Protein AF-A0A150JF09-F1 (afdb_monomer_lite)

Radius of gyration: 16.1 Å; chains: 1; bounding box: 27×47×38 Å

Structure (mmCIF, N/CA/C/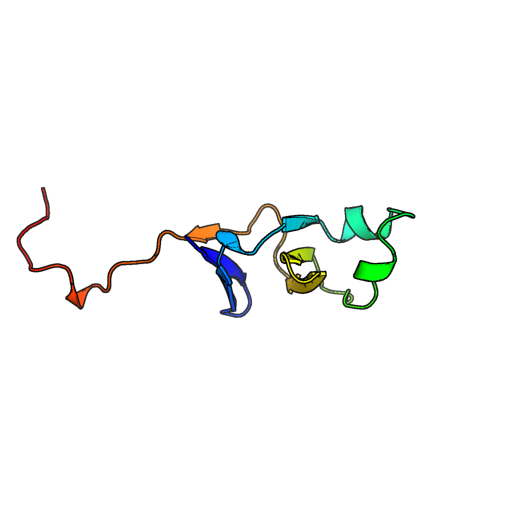O backbone):
data_AF-A0A150JF09-F1
#
_entry.id   AF-A0A150JF09-F1
#
loop_
_atom_site.group_PDB
_atom_site.id
_atom_site.type_symbol
_atom_site.label_atom_id
_atom_site.label_alt_id
_atom_site.label_comp_id
_atom_site.label_asym_id
_atom_site.label_entity_id
_atom_site.label_seq_id
_atom_site.pdbx_PDB_ins_code
_atom_site.Cartn_x
_atom_site.Cartn_y
_atom_site.Cartn_z
_atom_site.occupancy
_atom_site.B_iso_or_equiv
_atom_site.auth_seq_id
_atom_site.auth_comp_id
_atom_site.auth_asym_id
_atom_site.auth_atom_id
_atom_site.pdbx_PDB_model_num
ATOM 1 N N . MET A 1 1 ? -10.254 7.605 11.397 1.00 85.75 1 MET A N 1
ATOM 2 C CA . MET A 1 1 ? -8.871 7.796 10.901 1.00 85.75 1 MET A CA 1
ATOM 3 C C . MET A 1 1 ? -8.797 7.241 9.493 1.00 85.75 1 MET A C 1
ATOM 5 O O . MET A 1 1 ? -9.416 6.214 9.224 1.00 85.75 1 MET A O 1
ATOM 9 N N . PHE A 1 2 ? -8.089 7.921 8.605 1.00 89.44 2 PHE A N 1
ATOM 10 C CA . PHE A 1 2 ? -8.010 7.575 7.191 1.00 89.44 2 PHE A CA 1
ATOM 11 C C . PHE A 1 2 ? -6.562 7.544 6.724 1.00 89.44 2 PHE A C 1
ATOM 13 O O . PHE A 1 2 ? -5.722 8.225 7.300 1.00 89.44 2 PHE A O 1
ATOM 20 N N . LEU A 1 3 ? -6.274 6.784 5.681 1.00 91.62 3 LEU A N 1
ATOM 21 C CA . LEU A 1 3 ? -4.988 6.752 5.009 1.00 91.62 3 LEU A CA 1
ATOM 22 C C . LEU A 1 3 ? -5.114 7.511 3.692 1.00 91.62 3 LEU A C 1
ATOM 24 O O . LEU A 1 3 ? -5.955 7.172 2.863 1.00 91.62 3 LEU A O 1
ATOM 28 N N . HIS A 1 4 ? -4.297 8.543 3.499 1.00 90.50 4 HIS A N 1
ATOM 29 C CA . HIS A 1 4 ? -4.162 9.185 2.197 1.00 90.50 4 HIS A CA 1
ATOM 30 C C . HIS A 1 4 ? -3.110 8.433 1.385 1.00 90.50 4 HIS A C 1
ATOM 32 O O . HIS A 1 4 ? -1.938 8.410 1.773 1.00 90.50 4 HIS A O 1
ATOM 38 N N . ILE A 1 5 ? -3.534 7.850 0.265 1.00 90.56 5 ILE A N 1
ATOM 39 C CA . ILE A 1 5 ? -2.692 6.988 -0.572 1.00 90.56 5 ILE A CA 1
ATOM 40 C C . ILE A 1 5 ? -2.246 7.659 -1.875 1.00 90.56 5 ILE A C 1
ATOM 42 O O . ILE A 1 5 ? -1.742 7.002 -2.776 1.00 90.56 5 ILE A O 1
ATOM 46 N N . GLY A 1 6 ? -2.369 8.983 -1.976 1.00 86.19 6 GLY A N 1
ATOM 47 C CA . GLY A 1 6 ? -2.094 9.710 -3.215 1.00 86.19 6 GLY A CA 1
ATOM 48 C C . GLY A 1 6 ? -3.291 9.683 -4.161 1.00 86.19 6 GLY A C 1
ATOM 49 O O . GLY A 1 6 ? -4.361 9.223 -3.794 1.00 86.19 6 GLY A O 1
ATOM 50 N N . ASN A 1 7 ? -3.147 10.271 -5.352 1.00 78.31 7 ASN A N 1
ATOM 51 C CA . ASN A 1 7 ? -4.221 10.383 -6.354 1.00 78.31 7 ASN A CA 1
ATOM 52 C C . ASN A 1 7 ? -5.561 10.974 -5.842 1.00 78.31 7 ASN A C 1
ATOM 54 O O . ASN A 1 7 ? -6.603 10.776 -6.451 1.00 78.31 7 ASN A O 1
ATOM 58 N N . ARG A 1 8 ? -5.540 11.727 -4.728 1.00 81.25 8 ARG A N 1
ATOM 59 C CA . ARG A 1 8 ? -6.742 12.197 -4.002 1.00 81.25 8 ARG A CA 1
ATOM 60 C C . ARG A 1 8 ? -7.615 11.064 -3.439 1.00 81.25 8 ARG A C 1
ATOM 62 O O . ARG A 1 8 ? -8.753 11.314 -3.052 1.00 81.25 8 ARG A O 1
ATOM 69 N N . GLU A 1 9 ? -7.072 9.858 -3.332 1.00 84.75 9 GLU A N 1
ATOM 70 C CA . GLU A 1 9 ? -7.734 8.699 -2.749 1.00 84.75 9 GLU A CA 1
ATOM 71 C C . GLU A 1 9 ? -7.453 8.595 -1.251 1.00 84.75 9 GLU A C 1
ATOM 73 O O . GLU A 1 9 ? -6.332 8.787 -0.757 1.00 84.75 9 GLU A O 1
ATOM 78 N N . ILE A 1 10 ? -8.523 8.319 -0.512 1.00 88.12 10 ILE A N 1
ATOM 79 C CA . ILE A 1 10 ? -8.534 8.244 0.941 1.00 88.12 10 ILE A CA 1
ATOM 80 C C . ILE A 1 10 ? -9.237 6.948 1.328 1.00 88.12 10 ILE A C 1
ATOM 82 O O . ILE A 1 10 ? -10.394 6.740 0.973 1.00 88.12 10 ILE A O 1
ATOM 86 N N . ILE A 1 11 ? -8.554 6.103 2.097 1.00 89.69 11 ILE A N 1
ATOM 87 C CA . ILE A 1 11 ? -9.071 4.806 2.542 1.00 89.69 11 ILE A CA 1
ATOM 88 C C . ILE A 1 11 ? -9.286 4.841 4.052 1.00 89.69 11 ILE A C 1
ATOM 90 O O . ILE A 1 11 ? -8.495 5.414 4.801 1.00 89.69 11 ILE A O 1
ATOM 94 N N . SER A 1 12 ? -10.369 4.240 4.539 1.00 91.19 12 SER A N 1
ATOM 95 C CA . SER A 1 12 ? -10.590 4.130 5.981 1.00 91.19 12 SER A CA 1
ATOM 96 C C . SER A 1 12 ? -9.626 3.115 6.592 1.00 91.19 12 SER A C 1
ATOM 98 O O . SER A 1 12 ? -9.655 1.945 6.226 1.00 91.19 12 SER A O 1
ATOM 100 N N . LEU A 1 13 ? -8.822 3.530 7.578 1.00 90.88 13 LEU A N 1
ATOM 101 C CA . LEU A 1 13 ? -7.834 2.642 8.212 1.00 90.88 13 LEU A CA 1
ATOM 102 C C . LEU A 1 13 ? -8.465 1.423 8.892 1.00 90.88 13 LEU A C 1
ATOM 104 O O . LEU A 1 13 ? -7.824 0.389 8.986 1.00 90.88 13 LEU A O 1
ATOM 108 N N . LYS A 1 14 ? -9.736 1.515 9.308 1.00 92.44 14 LYS A N 1
ATOM 109 C CA . LYS A 1 14 ? -10.482 0.391 9.902 1.00 92.44 14 LYS A CA 1
ATOM 110 C C . LYS A 1 14 ? -10.750 -0.766 8.931 1.00 92.44 14 LYS A C 1
ATOM 112 O O . LYS A 1 14 ? -11.167 -1.828 9.374 1.00 92.44 14 LYS A O 1
ATOM 117 N N . ASN A 1 15 ? -10.627 -0.524 7.627 1.00 93.06 15 ASN A N 1
ATOM 118 C CA . ASN A 1 15 ? -10.868 -1.534 6.601 1.00 93.06 15 ASN A CA 1
ATOM 119 C C . ASN A 1 15 ? -9.564 -2.146 6.081 1.00 93.06 15 ASN A C 1
ATOM 121 O O . ASN A 1 15 ? -9.637 -3.168 5.419 1.00 93.06 15 ASN A O 1
ATOM 125 N N . ILE A 1 16 ? -8.405 -1.544 6.366 1.00 94.81 16 ILE A N 1
ATOM 126 C CA . ILE A 1 16 ? -7.116 -1.997 5.840 1.00 94.81 16 ILE A CA 1
ATOM 127 C C . ILE A 1 16 ? -6.630 -3.198 6.653 1.00 94.81 16 ILE A C 1
ATOM 129 O O . ILE A 1 16 ? -6.517 -3.112 7.876 1.00 94.81 16 ILE A O 1
ATOM 133 N N . VAL A 1 17 ? -6.309 -4.286 5.961 1.00 94.50 17 VAL A N 1
ATOM 134 C CA . VAL A 1 17 ? -5.678 -5.487 6.525 1.00 94.50 17 VAL A CA 1
ATOM 135 C C . VAL A 1 17 ? -4.162 -5.411 6.381 1.00 94.50 17 VAL A C 1
ATOM 137 O O . VAL A 1 17 ? -3.437 -5.768 7.309 1.00 94.50 17 VAL A O 1
ATOM 140 N N . GLY A 1 18 ? -3.667 -4.897 5.252 1.00 93.31 18 GLY A N 1
ATOM 141 C CA . GLY A 1 18 ? -2.234 -4.824 4.991 1.00 93.31 18 GLY A CA 1
ATOM 142 C C . GLY A 1 18 ? -1.837 -3.699 4.046 1.00 93.31 18 GLY A C 1
ATOM 143 O O . GLY A 1 18 ? -2.603 -3.277 3.182 1.00 93.31 18 GLY A O 1
ATOM 144 N N . ILE A 1 19 ? -0.612 -3.211 4.230 1.00 95.19 19 ILE A N 1
ATOM 145 C CA . ILE A 1 19 ? 0.048 -2.257 3.339 1.00 95.19 19 ILE A CA 1
ATOM 146 C C . ILE A 1 19 ? 1.413 -2.840 3.010 1.00 95.19 19 ILE A C 1
ATOM 148 O O . ILE A 1 19 ? 2.236 -3.054 3.902 1.00 95.19 19 ILE A O 1
ATOM 152 N N . PHE A 1 20 ? 1.671 -3.049 1.729 1.00 94.19 20 PHE A N 1
ATOM 153 C CA . PHE A 1 20 ? 2.873 -3.706 1.248 1.00 94.19 20 PHE A CA 1
ATOM 154 C C . PHE A 1 20 ? 3.646 -2.793 0.309 1.00 94.19 20 PHE A C 1
ATOM 156 O O . PHE A 1 20 ? 3.081 -2.024 -0.469 1.00 94.19 20 PHE A O 1
ATOM 163 N N . ASN A 1 21 ? 4.970 -2.882 0.385 1.00 94.75 21 ASN A N 1
ATOM 164 C CA . ASN A 1 21 ? 5.845 -2.347 -0.644 1.00 94.75 21 ASN A CA 1
ATOM 165 C C . ASN A 1 21 ? 5.767 -3.264 -1.875 1.00 94.75 21 ASN A C 1
ATOM 167 O O . ASN A 1 21 ? 5.969 -4.473 -1.746 1.00 94.75 21 ASN A O 1
ATOM 171 N N . ALA A 1 22 ? 5.501 -2.694 -3.050 1.00 94.12 22 ALA A N 1
ATOM 172 C CA . ALA A 1 22 ? 5.303 -3.478 -4.270 1.00 94.12 22 ALA A CA 1
ATOM 173 C C . ALA A 1 22 ? 6.549 -4.296 -4.654 1.00 94.12 22 ALA A C 1
ATOM 175 O O . ALA A 1 22 ? 6.442 -5.494 -4.905 1.00 94.12 22 ALA A O 1
ATOM 176 N N . ASP A 1 23 ? 7.742 -3.690 -4.583 1.00 93.00 23 ASP A N 1
ATOM 177 C CA . ASP A 1 23 ? 9.015 -4.348 -4.930 1.00 93.00 23 ASP A CA 1
ATOM 178 C C . ASP A 1 23 ? 9.319 -5.561 -4.031 1.00 93.00 23 ASP A C 1
ATOM 180 O O . ASP A 1 23 ? 10.072 -6.464 -4.408 1.00 93.00 23 ASP A O 1
ATOM 184 N N . THR A 1 24 ? 8.756 -5.573 -2.821 1.00 92.81 24 THR A N 1
ATOM 185 C CA . THR A 1 24 ? 8.864 -6.687 -1.876 1.00 92.81 24 THR A CA 1
ATOM 186 C C . THR A 1 24 ? 7.787 -7.738 -2.137 1.00 92.81 24 THR A C 1
ATOM 188 O O . THR A 1 24 ? 8.107 -8.925 -2.151 1.00 92.81 24 THR A O 1
ATOM 191 N N . LEU A 1 25 ? 6.535 -7.326 -2.375 1.00 91.88 25 LEU A N 1
ATOM 192 C CA . LEU A 1 25 ? 5.411 -8.249 -2.567 1.00 91.88 25 LEU A CA 1
ATOM 193 C C . LEU A 1 25 ? 5.582 -9.117 -3.820 1.00 91.88 25 LEU A C 1
ATOM 195 O O . LEU A 1 25 ? 5.335 -10.315 -3.758 1.00 91.88 25 LEU A O 1
ATOM 199 N N . ILE A 1 26 ? 6.105 -8.549 -4.911 1.00 90.94 26 ILE A N 1
ATOM 200 C CA . ILE A 1 26 ? 6.357 -9.261 -6.180 1.00 90.94 26 ILE A CA 1
ATOM 201 C C . ILE A 1 26 ? 7.315 -10.451 -6.006 1.00 90.94 26 ILE A C 1
ATOM 203 O O . ILE A 1 26 ? 7.279 -11.405 -6.775 1.00 90.94 26 ILE A O 1
ATOM 207 N N . LYS A 1 27 ? 8.182 -10.419 -4.989 1.00 91.56 27 LYS A N 1
ATOM 208 C CA . LYS A 1 27 ? 9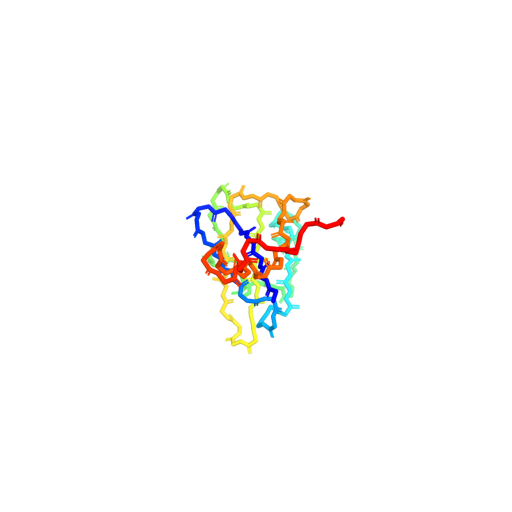.134 -11.505 -4.707 1.00 91.56 27 LYS A CA 1
ATOM 209 C C . LYS A 1 27 ? 8.520 -12.639 -3.884 1.00 91.56 27 LYS A C 1
ATOM 211 O O . LYS A 1 27 ? 9.211 -13.608 -3.586 1.00 91.56 27 LYS A O 1
ATOM 216 N N . SER A 1 28 ? 7.272 -12.500 -3.446 1.00 87.94 28 SER A N 1
ATOM 217 C CA . SER A 1 28 ? 6.608 -13.464 -2.579 1.00 87.94 28 SER A CA 1
ATOM 218 C C . SER A 1 28 ? 5.823 -14.486 -3.395 1.00 87.94 28 SER A C 1
ATOM 220 O O . SER A 1 28 ? 4.844 -14.143 -4.046 1.00 87.94 28 SER A O 1
ATOM 222 N N . GLU A 1 29 ? 6.204 -15.758 -3.286 1.00 86.69 29 GLU A N 1
ATOM 223 C CA . GLU A 1 29 ? 5.527 -16.871 -3.974 1.00 86.69 29 GLU A CA 1
ATOM 224 C C . GLU A 1 29 ? 4.090 -17.112 -3.476 1.00 86.69 29 GLU A C 1
ATOM 226 O O . GLU A 1 29 ? 3.270 -17.669 -4.194 1.00 86.69 29 GLU A O 1
ATOM 231 N N . ILE A 1 30 ? 3.777 -16.684 -2.249 1.00 87.31 30 ILE A N 1
ATOM 232 C CA . ILE A 1 30 ? 2.484 -16.930 -1.589 1.00 87.31 30 ILE A CA 1
ATOM 233 C C . ILE A 1 30 ? 1.453 -15.847 -1.941 1.00 87.31 30 ILE A C 1
ATOM 235 O O . ILE A 1 30 ? 0.256 -16.093 -1.888 1.00 87.31 30 ILE A O 1
ATOM 239 N N . ASN A 1 31 ? 1.905 -14.644 -2.301 1.00 84.62 31 ASN A N 1
ATOM 240 C CA . ASN A 1 31 ? 1.044 -13.471 -2.490 1.00 84.62 31 ASN A CA 1
ATOM 241 C C . ASN A 1 31 ? 0.733 -13.191 -3.969 1.00 84.62 31 ASN A C 1
ATOM 243 O O . ASN A 1 31 ? 0.441 -12.049 -4.324 1.00 84.62 31 ASN A O 1
ATOM 247 N N . GLY A 1 32 ? 0.827 -14.218 -4.821 1.00 82.12 32 GLY A N 1
ATOM 248 C CA . GLY A 1 32 ? 0.648 -14.109 -6.272 1.00 82.12 32 GLY A CA 1
ATOM 249 C C . GLY A 1 32 ? -0.690 -13.488 -6.675 1.00 82.12 32 GLY A C 1
ATOM 250 O O . GLY A 1 32 ? -0.721 -12.647 -7.567 1.00 82.12 32 GLY A O 1
ATOM 251 N N . ASP A 1 33 ? -1.757 -13.820 -5.948 1.00 83.69 33 ASP A N 1
ATOM 252 C CA . ASP A 1 33 ? -3.129 -13.377 -6.233 1.00 83.69 33 ASP A CA 1
ATOM 253 C C . ASP A 1 33 ? -3.315 -11.850 -6.135 1.00 83.69 33 ASP A C 1
ATOM 255 O O . ASP A 1 33 ? -4.242 -11.293 -6.713 1.00 83.69 33 ASP A O 1
ATOM 259 N N . TYR A 1 34 ? -2.412 -11.142 -5.446 1.00 84.00 34 TYR A N 1
ATOM 260 C CA . TYR A 1 34 ? -2.453 -9.679 -5.324 1.00 84.00 34 TYR A CA 1
ATOM 261 C C . TYR A 1 34 ? -1.607 -8.957 -6.381 1.00 84.00 34 TYR A C 1
ATOM 263 O O . TYR A 1 34 ? -1.540 -7.724 -6.384 1.00 84.00 34 TYR A O 1
ATOM 271 N N . LEU A 1 35 ? -0.902 -9.700 -7.243 1.00 84.94 35 LEU A N 1
ATOM 272 C CA . LEU A 1 35 ? 0.034 -9.129 -8.212 1.00 84.94 35 LEU A CA 1
ATOM 273 C C . LEU A 1 35 ? -0.648 -8.682 -9.513 1.00 84.94 35 LEU A C 1
ATOM 275 O O . LEU A 1 35 ? -0.085 -7.838 -10.209 1.00 84.94 35 LEU A O 1
ATOM 279 N N . ASP A 1 36 ? -1.852 -9.174 -9.814 1.00 86.00 36 ASP A N 1
ATOM 280 C CA . ASP A 1 36 ? -2.578 -8.873 -11.060 1.00 86.00 36 ASP A CA 1
ATOM 281 C C . ASP A 1 36 ? -2.904 -7.375 -11.225 1.00 86.00 36 ASP A C 1
ATOM 283 O O . ASP A 1 36 ? -2.946 -6.850 -12.338 1.00 86.00 36 ASP A O 1
ATOM 287 N N . GLU A 1 37 ? -3.066 -6.655 -10.113 1.00 82.31 37 GLU A N 1
ATOM 288 C CA . GLU A 1 37 ? -3.374 -5.217 -10.080 1.00 82.31 37 GLU A CA 1
ATOM 289 C C . GLU A 1 37 ? -2.117 -4.322 -10.148 1.00 82.31 37 GLU A C 1
ATOM 291 O O . GLU A 1 37 ? -2.204 -3.089 -10.246 1.00 82.31 37 GLU A O 1
ATOM 296 N N . ILE A 1 38 ? -0.913 -4.907 -10.096 1.00 87.06 38 ILE A N 1
ATOM 297 C CA . ILE A 1 38 ? 0.346 -4.155 -10.085 1.00 87.06 38 ILE A CA 1
ATOM 298 C C . ILE A 1 38 ? 0.651 -3.602 -11.477 1.00 87.06 38 ILE A C 1
ATOM 300 O O . ILE A 1 38 ? 0.836 -4.323 -12.454 1.00 87.06 38 ILE A O 1
ATOM 304 N N . LYS A 1 39 ? 0.809 -2.280 -11.545 1.00 86.94 39 LYS A N 1
ATOM 305 C CA . LYS A 1 39 ? 1.280 -1.555 -12.727 1.00 86.94 39 LYS A CA 1
ATOM 306 C C . LYS A 1 39 ? 2.760 -1.218 -12.566 1.00 86.94 39 LYS A C 1
ATOM 308 O O . LYS A 1 39 ? 3.286 -1.185 -11.456 1.00 86.94 39 LYS A O 1
ATOM 313 N N . ASN A 1 40 ? 3.428 -0.891 -13.674 1.00 85.75 40 ASN A N 1
ATOM 314 C CA . ASN A 1 40 ? 4.861 -0.557 -13.685 1.00 85.75 40 ASN A CA 1
ATOM 315 C C . ASN A 1 40 ? 5.257 0.592 -12.736 1.00 85.75 40 ASN A C 1
ATOM 317 O O . ASN A 1 40 ? 6.423 0.710 -12.367 1.00 85.75 40 ASN A O 1
ATOM 321 N N . ASP A 1 41 ? 4.319 1.459 -12.357 1.00 91.56 41 ASP A N 1
ATOM 322 C CA . ASP A 1 41 ? 4.542 2.583 -11.449 1.00 91.56 41 ASP A CA 1
ATOM 323 C C . ASP A 1 41 ? 3.968 2.376 -10.039 1.00 91.56 41 ASP A C 1
ATOM 325 O O . ASP A 1 41 ? 4.050 3.285 -9.207 1.00 91.56 41 ASP A O 1
ATOM 329 N N . THR A 1 42 ? 3.435 1.190 -9.739 1.00 93.88 42 THR A N 1
ATOM 330 C CA . THR A 1 42 ? 2.957 0.835 -8.403 1.00 93.88 42 THR A CA 1
ATOM 331 C C . THR A 1 42 ? 4.135 0.758 -7.428 1.00 93.88 42 THR A C 1
ATOM 333 O O . THR A 1 42 ? 5.132 0.077 -7.662 1.00 93.88 42 THR A O 1
ATOM 336 N N . LYS A 1 43 ? 4.024 1.471 -6.305 1.00 95.56 43 LYS A N 1
ATOM 337 C CA . LYS A 1 43 ? 5.019 1.513 -5.220 1.00 95.56 43 LYS A CA 1
ATOM 338 C C . LYS A 1 43 ? 4.486 0.965 -3.904 1.00 95.56 43 LYS A C 1
ATOM 340 O O . LYS A 1 43 ? 5.269 0.465 -3.092 1.00 95.56 43 LYS A O 1
ATOM 345 N N . SER A 1 44 ? 3.175 1.016 -3.696 1.00 95.44 44 SER A N 1
ATOM 346 C CA . SER A 1 44 ? 2.521 0.361 -2.570 1.00 95.44 44 SER A CA 1
ATOM 347 C C . SER A 1 44 ? 1.203 -0.286 -2.964 1.00 95.44 44 SER A C 1
ATOM 349 O O . SER A 1 44 ? 0.550 0.122 -3.925 1.00 95.44 44 SER A O 1
ATOM 351 N N . ILE A 1 45 ? 0.855 -1.323 -2.211 1.00 94.75 45 ILE A N 1
ATOM 352 C CA . ILE A 1 45 ? -0.332 -2.153 -2.391 1.00 94.75 45 ILE A CA 1
ATOM 353 C C . ILE A 1 45 ? -1.052 -2.175 -1.052 1.00 94.75 45 ILE A C 1
ATOM 355 O O . ILE A 1 45 ? -0.436 -2.449 -0.020 1.00 94.75 45 ILE A O 1
ATOM 359 N N . ILE A 1 46 ? -2.330 -1.832 -1.061 1.00 94.56 46 ILE A N 1
ATOM 360 C CA . ILE A 1 46 ? -3.193 -1.784 0.109 1.00 94.56 46 ILE A CA 1
ATOM 361 C C . ILE A 1 46 ? -4.253 -2.861 -0.082 1.00 94.56 46 ILE A C 1
ATOM 363 O O . ILE A 1 46 ? -4.937 -2.858 -1.100 1.00 94.56 46 ILE A O 1
ATOM 367 N N . ILE A 1 47 ? -4.369 -3.760 0.891 1.00 93.31 47 ILE A N 1
ATOM 368 C CA . ILE A 1 47 ? -5.366 -4.834 0.905 1.00 93.31 47 ILE A CA 1
ATOM 369 C C . ILE A 1 47 ? -6.359 -4.531 2.015 1.00 93.31 47 ILE A C 1
ATOM 371 O O . ILE A 1 47 ? -5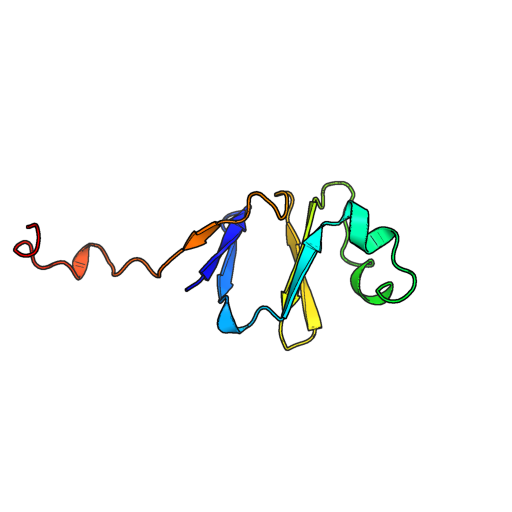.959 -4.219 3.148 1.00 93.31 47 ILE A O 1
ATOM 375 N N . ASP A 1 48 ? -7.644 -4.593 1.694 1.00 93.69 48 ASP A N 1
ATOM 376 C CA . ASP A 1 48 ? -8.718 -4.386 2.653 1.00 93.69 48 ASP A CA 1
ATOM 377 C C . ASP A 1 48 ? -9.322 -5.711 3.164 1.00 93.69 48 ASP A C 1
ATOM 379 O O . ASP A 1 48 ? -8.909 -6.804 2.795 1.00 93.69 48 ASP A O 1
ATOM 383 N N . LYS A 1 49 ? -10.279 -5.622 4.089 1.00 94.44 49 LYS A N 1
ATOM 384 C CA . LYS A 1 49 ? -10.938 -6.782 4.719 1.00 94.44 49 LYS A CA 1
ATOM 385 C C . LYS A 1 49 ? -11.841 -7.607 3.787 1.00 94.44 49 LYS A C 1
ATOM 387 O O . LYS A 1 49 ? -12.427 -8.584 4.248 1.00 94.44 49 LYS A O 1
ATOM 392 N N . HIS A 1 50 ? -12.045 -7.153 2.558 1.00 93.75 50 HIS A N 1
ATOM 393 C CA . HIS A 1 50 ? -12.790 -7.829 1.502 1.00 93.75 50 HIS A CA 1
ATOM 394 C C . HIS A 1 50 ? -11.850 -8.406 0.434 1.00 93.75 50 HIS A C 1
ATOM 396 O O . HIS A 1 50 ? -12.330 -8.809 -0.619 1.00 93.75 50 HIS A O 1
ATOM 402 N N . ASP A 1 51 ? -10.541 -8.439 0.716 1.00 90.31 51 ASP A N 1
ATOM 403 C CA . ASP A 1 51 ? -9.475 -8.818 -0.215 1.00 90.31 51 ASP A CA 1
ATOM 404 C C . ASP A 1 51 ? -9.398 -7.908 -1.457 1.00 90.31 51 ASP A C 1
ATOM 406 O O . ASP A 1 51 ? -8.761 -8.246 -2.453 1.00 90.31 51 ASP A O 1
ATOM 410 N N . GLU A 1 52 ? -9.989 -6.709 -1.385 1.00 91.50 52 GLU A N 1
ATOM 411 C CA . GLU A 1 52 ? -9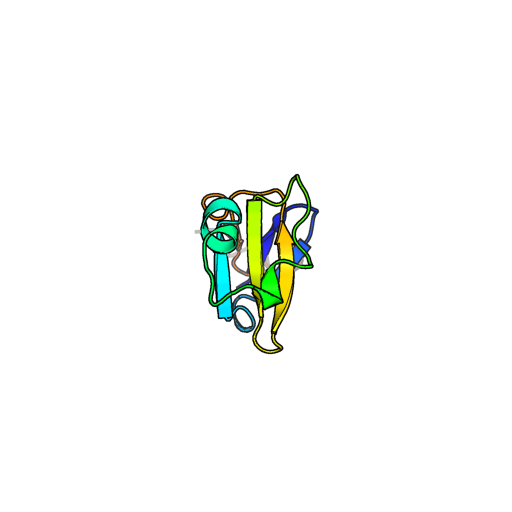.901 -5.717 -2.453 1.00 91.50 52 GLU A CA 1
ATOM 412 C C . GLU A 1 52 ? -8.518 -5.063 -2.444 1.00 91.50 52 GLU A C 1
ATOM 414 O O . GLU A 1 52 ? -8.009 -4.615 -1.405 1.00 91.50 52 GLU A O 1
ATOM 419 N N . VAL A 1 53 ? -7.919 -4.974 -3.630 1.00 92.62 53 VAL A N 1
ATOM 420 C CA . VAL A 1 53 ? -6.573 -4.439 -3.824 1.00 92.62 53 VAL A CA 1
ATOM 421 C C . VAL A 1 53 ? -6.656 -3.006 -4.332 1.00 92.62 53 VAL A C 1
ATOM 423 O O . VAL A 1 53 ? -7.199 -2.721 -5.394 1.00 92.62 53 VAL A O 1
ATOM 426 N N . THR A 1 54 ? -6.055 -2.077 -3.592 1.00 92.75 54 THR A N 1
ATOM 427 C CA . THR A 1 54 ? -5.814 -0.712 -4.066 1.00 92.75 54 THR A CA 1
ATOM 428 C C . THR A 1 54 ? -4.322 -0.473 -4.243 1.00 92.75 54 THR A C 1
ATOM 430 O O . THR A 1 54 ? -3.531 -0.665 -3.318 1.00 92.75 54 THR A O 1
ATOM 433 N N . VAL A 1 55 ? -3.921 -0.007 -5.424 1.00 93.19 55 VAL A N 1
ATOM 434 C CA . VAL A 1 55 ? -2.521 0.296 -5.741 1.00 93.19 55 VAL A CA 1
ATOM 435 C C . VAL A 1 55 ? -2.234 1.789 -5.666 1.00 93.19 55 VAL A C 1
ATOM 437 O O . VAL A 1 55 ? -3.062 2.626 -6.015 1.00 93.19 55 VAL A O 1
ATOM 440 N N . SER A 1 56 ? -1.022 2.142 -5.247 1.00 94.00 56 SER A N 1
ATOM 441 C CA . SER A 1 56 ? -0.572 3.529 -5.193 1.00 94.00 56 SER A CA 1
ATOM 442 C C . SER A 1 56 ? 0.823 3.698 -5.779 1.00 94.00 56 SER A C 1
ATOM 444 O O . SER A 1 56 ? 1.714 2.869 -5.589 1.00 94.00 56 SER A O 1
ATOM 446 N N . LYS A 1 57 ? 1.031 4.836 -6.453 1.00 94.25 57 LYS A N 1
ATOM 447 C CA . LYS A 1 57 ? 2.346 5.297 -6.932 1.00 94.25 57 LYS A CA 1
ATOM 448 C C . LYS A 1 57 ? 3.218 5.869 -5.813 1.00 94.25 57 LYS A C 1
ATOM 450 O O . LYS A 1 57 ? 4.391 6.169 -6.029 1.00 94.25 57 LYS A O 1
ATOM 455 N N . LEU A 1 58 ? 2.651 6.067 -4.624 1.00 94.06 58 LEU A N 1
ATOM 456 C CA . LEU A 1 58 ? 3.393 6.494 -3.450 1.00 94.06 58 LEU A CA 1
ATOM 457 C C . LEU A 1 58 ? 4.040 5.292 -2.774 1.00 94.06 58 LEU A C 1
ATOM 459 O O . LEU A 1 58 ? 3.481 4.198 -2.704 1.00 94.06 58 LEU A O 1
ATOM 463 N N . SER A 1 59 ? 5.234 5.520 -2.247 1.00 94.69 59 SER A N 1
ATOM 464 C CA . SER A 1 59 ? 5.934 4.540 -1.430 1.00 94.69 59 SER A CA 1
ATOM 465 C C . SER A 1 59 ? 5.155 4.270 -0.140 1.00 94.69 59 SER A C 1
ATOM 467 O O . SER A 1 59 ? 4.618 5.206 0.459 1.00 94.69 59 SER A O 1
ATOM 469 N N . SER A 1 60 ? 5.142 3.018 0.330 1.00 94.00 60 SER A N 1
ATOM 470 C CA . SER A 1 60 ? 4.502 2.638 1.600 1.00 94.00 60 SER A CA 1
ATOM 471 C C . SER A 1 60 ? 5.052 3.431 2.794 1.00 94.00 60 SER A C 1
ATOM 473 O O . SER A 1 60 ? 4.311 3.737 3.722 1.00 94.00 60 SER A O 1
ATOM 475 N N . TYR A 1 61 ? 6.316 3.865 2.725 1.00 92.62 61 TYR A N 1
ATOM 476 C CA . TYR A 1 61 ? 6.968 4.726 3.723 1.00 92.62 61 TYR A CA 1
ATOM 477 C C . TYR A 1 61 ? 6.479 6.184 3.716 1.00 92.62 61 TYR A C 1
ATOM 479 O O . TYR A 1 61 ? 6.822 6.954 4.608 1.00 92.62 61 TYR A O 1
ATOM 487 N N . THR A 1 62 ? 5.716 6.586 2.697 1.00 92.94 62 THR A N 1
ATOM 488 C CA . THR A 1 62 ? 5.244 7.969 2.498 1.00 92.94 62 THR A CA 1
ATOM 489 C C . THR A 1 62 ? 3.734 8.125 2.658 1.00 92.94 62 THR A C 1
ATOM 491 O O . THR A 1 62 ? 3.214 9.230 2.505 1.00 92.94 62 THR A O 1
ATOM 494 N N . LEU A 1 63 ? 3.016 7.040 2.961 1.00 91.50 63 LEU A N 1
ATOM 495 C CA . LEU A 1 63 ? 1.575 7.086 3.193 1.00 91.50 63 LEU A CA 1
ATOM 496 C C . LEU A 1 63 ? 1.285 7.803 4.515 1.00 91.50 63 LEU A C 1
ATOM 498 O O . LEU A 1 63 ? 1.943 7.564 5.527 1.00 91.50 63 LEU A O 1
ATOM 502 N N . ILE A 1 64 ? 0.293 8.696 4.512 1.00 89.81 64 ILE A N 1
ATOM 503 C CA . ILE A 1 64 ? 0.012 9.571 5.657 1.00 89.81 64 ILE A CA 1
ATOM 504 C C . ILE A 1 64 ? -1.359 9.241 6.235 1.00 89.81 64 ILE A C 1
ATOM 506 O O . ILE A 1 64 ? -2.389 9.422 5.579 1.00 89.81 64 ILE A O 1
ATOM 510 N N . GLY A 1 65 ? -1.364 8.815 7.498 1.00 89.06 65 GLY A N 1
ATOM 511 C CA . GLY A 1 65 ? -2.570 8.731 8.310 1.00 89.06 65 GLY A CA 1
ATOM 512 C C . GLY A 1 65 ? -3.105 10.127 8.629 1.00 89.06 65 GLY A C 1
ATOM 513 O O . GLY A 1 65 ? -2.374 11.005 9.082 1.00 89.06 65 GLY A O 1
ATOM 514 N N . ARG A 1 66 ? -4.395 10.346 8.396 1.00 84.19 66 ARG A N 1
ATOM 515 C CA . ARG A 1 66 ? -5.110 11.570 8.741 1.00 84.19 66 ARG A CA 1
ATOM 516 C C . ARG A 1 66 ? -6.185 11.252 9.767 1.00 84.19 66 ARG A C 1
ATOM 518 O O . ARG A 1 66 ? -7.038 10.380 9.567 1.00 84.19 66 ARG A O 1
ATOM 525 N N . LEU A 1 67 ? -6.162 11.992 10.870 1.00 79.62 67 LEU A N 1
ATOM 526 C CA . LEU A 1 67 ? -7.360 12.155 11.679 1.00 79.62 67 LEU A CA 1
ATOM 527 C C . LEU A 1 67 ? -8.400 12.828 10.788 1.00 79.62 67 LEU A C 1
ATOM 529 O O . LEU A 1 67 ? -8.066 13.690 9.973 1.00 79.62 67 LEU A O 1
ATOM 533 N N . GLU A 1 68 ? -9.642 12.377 10.890 1.00 67.00 68 GLU A N 1
ATOM 534 C CA . GLU A 1 68 ? -10.749 13.054 10.233 1.00 67.00 68 GLU A CA 1
ATOM 535 C C . GLU A 1 68 ? -10.688 14.518 10.672 1.00 67.00 68 GLU A C 1
ATOM 537 O O . GLU A 1 68 ? -10.751 14.815 11.868 1.00 67.00 68 GLU A O 1
ATOM 542 N N . LYS A 1 69 ? -10.445 15.437 9.733 1.00 51.81 69 LYS A N 1
ATOM 543 C CA . LYS A 1 69 ? -10.590 16.851 10.051 1.00 51.81 69 LYS A CA 1
ATOM 544 C C . LYS A 1 69 ? -12.077 17.013 10.343 1.00 51.81 69 LYS A C 1
ATOM 546 O O .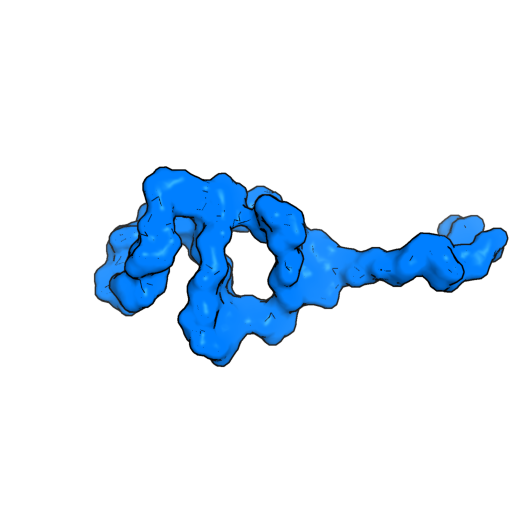 LYS A 1 69 ? -12.879 16.907 9.419 1.00 51.81 69 LYS A O 1
ATOM 551 N N . ARG A 1 70 ? -12.429 17.267 11.611 1.00 53.09 70 ARG A N 1
ATOM 552 C CA . ARG A 1 70 ? -13.654 18.008 11.945 1.00 53.09 70 ARG A CA 1
ATOM 553 C C . ARG A 1 70 ? -13.784 19.127 10.916 1.00 53.09 70 ARG A C 1
ATOM 555 O O . ARG A 1 70 ? -12.762 19.754 10.593 1.00 53.09 70 ARG A O 1
ATOM 562 N N . ASN A 1 71 ? -14.975 19.346 10.364 1.00 51.41 71 ASN A N 1
ATOM 563 C CA . ASN A 1 71 ? -15.122 20.435 9.414 1.00 51.41 71 ASN A CA 1
ATOM 564 C C . ASN A 1 71 ? -14.655 21.710 10.118 1.00 51.41 71 ASN A C 1
ATOM 566 O O . ASN A 1 71 ? -14.942 21.923 11.294 1.00 51.41 71 ASN A O 1
ATOM 570 N N . LEU A 1 72 ? -13.911 22.569 9.423 1.00 52.16 72 LEU A N 1
ATOM 571 C CA . LEU A 1 72 ? -13.518 23.865 9.987 1.00 52.16 72 LEU A CA 1
ATOM 572 C C . LEU A 1 72 ? -14.755 24.723 10.338 1.00 52.16 72 LEU A C 1
ATOM 574 O O . LEU A 1 72 ? -14.638 25.657 11.119 1.00 52.16 72 LEU A O 1
ATOM 578 N N . SER A 1 73 ? -15.934 24.370 9.811 1.00 57.16 73 SER A N 1
ATOM 579 C CA . SER A 1 73 ? -17.245 24.905 10.197 1.00 57.16 73 SER A CA 1
ATOM 580 C C . SER A 1 73 ? -17.762 24.421 11.558 1.00 57.16 73 SER A C 1
ATOM 582 O O . SER A 1 73 ? -18.669 25.040 12.105 1.00 57.16 73 SER A O 1
ATOM 584 N N . ASP A 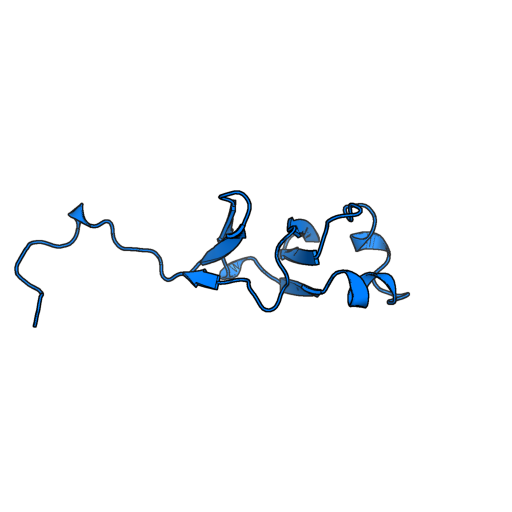1 74 ? -17.211 23.335 12.107 1.00 54.41 74 ASP A N 1
ATOM 585 C CA . ASP A 1 74 ? -17.605 22.760 13.402 1.00 54.41 74 ASP A CA 1
ATOM 586 C C . ASP A 1 74 ? -16.832 23.399 14.571 1.00 54.41 74 ASP A C 1
ATOM 588 O O . ASP A 1 74 ? -17.168 23.193 15.738 1.00 54.41 74 ASP A O 1
ATOM 592 N N . ILE A 1 75 ? -15.799 24.196 14.271 1.00 56.22 75 ILE A N 1
ATOM 593 C CA . ILE A 1 75 ? -15.062 24.994 15.252 1.00 56.22 75 ILE A CA 1
ATOM 594 C C . ILE A 1 75 ? -15.844 26.293 15.458 1.00 56.22 75 ILE A C 1
ATOM 596 O O . ILE A 1 75 ? -15.669 27.268 14.726 1.00 56.22 75 ILE A O 1
ATOM 600 N N . LYS A 1 76 ? -16.728 26.331 16.462 1.00 55.88 76 LYS A N 1
ATOM 601 C CA . LYS A 1 76 ? -17.215 27.618 16.981 1.00 55.88 76 LYS A CA 1
ATOM 602 C C . LYS A 1 76 ? -15.989 28.379 17.489 1.00 55.88 76 LYS A C 1
ATOM 604 O O . LYS A 1 76 ? -15.207 27.811 18.242 1.00 55.88 76 LYS A O 1
ATOM 609 N N . GLY A 1 77 ? -15.794 29.613 17.023 1.00 49.84 77 GLY A N 1
ATOM 610 C CA . GLY A 1 77 ? -14.561 30.404 17.167 1.00 49.84 77 GLY A CA 1
ATOM 611 C C . GLY A 1 77 ? -14.186 30.837 18.591 1.00 49.84 77 GLY A C 1
ATOM 612 O O . GLY A 1 77 ? -13.976 32.022 18.819 1.00 49.84 77 GLY A O 1
ATOM 613 N N . GLY A 1 78 ? -14.108 29.900 19.534 1.00 52.28 78 GLY A N 1
ATOM 614 C CA . GLY A 1 78 ? -13.716 30.122 20.926 1.00 52.28 78 GLY A CA 1
ATOM 615 C C . GLY A 1 78 ? -12.680 29.135 21.473 1.00 52.28 78 GLY A C 1
ATOM 616 O O . GLY A 1 78 ? -12.105 29.417 22.514 1.00 52.28 78 GLY A O 1
ATOM 617 N N . ASP A 1 79 ? -12.381 28.034 20.777 1.00 53.34 79 ASP A N 1
ATOM 618 C CA . ASP A 1 79 ? -11.521 26.971 21.322 1.00 53.34 79 ASP A CA 1
ATOM 619 C C . ASP A 1 79 ? -10.116 26.974 20.694 1.00 53.34 79 ASP A C 1
ATOM 621 O O . ASP A 1 79 ? -9.659 25.978 20.131 1.00 53.34 79 ASP A O 1
ATOM 625 N N . ILE A 1 80 ? -9.429 28.116 20.772 1.00 47.16 80 ILE A N 1
ATOM 626 C CA . ILE A 1 80 ? -7.969 28.175 20.625 1.00 47.16 80 ILE A CA 1
ATOM 627 C C . ILE A 1 80 ? -7.417 28.660 21.967 1.00 47.16 80 ILE A C 1
ATOM 629 O O . ILE A 1 80 ? -7.498 29.850 22.273 1.00 47.16 80 ILE A O 1
ATOM 633 N N . ILE A 1 81 ? -6.876 27.726 22.751 1.00 42.41 81 ILE A N 1
ATOM 634 C CA . ILE A 1 81 ? -5.917 27.992 23.831 1.00 42.41 81 ILE A CA 1
ATOM 635 C C . ILE A 1 81 ? -4.651 27.210 23.498 1.00 42.41 81 ILE A C 1
ATOM 637 O O . ILE A 1 81 ? -4.797 26.011 23.163 1.00 42.41 81 ILE A O 1
#

Foldseek 3Di:
DWKDQPPRDIHDPVFWPDKDFLVVLVPDPVNVVQCVPDDPQFGMWTATPVRDIDTHSDHSVPIDDDDPPPPPVVPPPPPDD

Sequence (81 aa):
MFLHIGNREIISLKNIVGIFNADTLIKSEINGDYLDEIKNDTKSIIIDKHDEVTVSKLSSYTLIGRLEKRNLSDIKGGDII

Secondary structure (DSSP, 8-state):
-EEE-STT-EEEGGGEEEEEEHHHHTT-TT-GGGSTT--TT--EEEEETT--EEEESS-GGG-EEE-----GGG--TT---

Organism: NCBI:txid1705564

pLDDT: mean 83.83, std 14.72, range [42.41, 95.56]